Protein AF-A0A3D6DQ71-F1 (afdb_monomer_lite)

Sequence (55 aa):
LRVPNAEIYAIDVSFPALKDKDELAYLNQQPTSFVLPDEAVDRLRAAAGTIIMDS

pLDDT: mean 85.88, std 6.97, range [61.91, 93.5]

Structure (mmCIF, N/CA/C/O backbone):
data_AF-A0A3D6DQ71-F1
#
_entry.id   AF-A0A3D6DQ71-F1
#
loop_
_atom_site.group_PDB
_atom_site.id
_atom_site.type_symbol
_atom_site.label_atom_id
_atom_site.label_alt_id
_atom_site.label_comp_id
_atom_site.label_asym_id
_atom_site.label_entity_id
_atom_site.label_seq_id
_atom_site.pdbx_PDB_ins_code
_atom_site.Cartn_x
_atom_site.Cartn_y
_atom_site.Cartn_z
_atom_site.occupancy
_atom_site.B_iso_or_equiv
_atom_site.auth_seq_id
_atom_site.auth_comp_id
_atom_site.auth_asym_id
_atom_site.auth_atom_id
_atom_site.pdbx_PDB_model_num
ATOM 1 N N . LEU A 1 1 ? 24.672 -16.756 -22.860 1.00 61.91 1 LEU A N 1
ATOM 2 C CA . LEU A 1 1 ? 24.061 -15.539 -22.279 1.00 61.91 1 LEU A CA 1
ATOM 3 C C . LEU A 1 1 ? 25.082 -14.876 -21.360 1.00 61.91 1 LEU A C 1
ATOM 5 O O . LEU A 1 1 ? 25.630 -15.576 -20.521 1.00 61.91 1 LEU A O 1
ATOM 9 N N . ARG A 1 2 ? 25.360 -13.576 -21.518 1.00 76.94 2 ARG A N 1
ATOM 10 C CA . ARG A 1 2 ? 26.029 -12.780 -20.475 1.00 76.94 2 ARG A CA 1
ATOM 11 C C . ARG A 1 2 ? 24.923 -12.155 -19.631 1.00 76.94 2 ARG A C 1
ATOM 13 O O . ARG A 1 2 ? 24.160 -11.355 -20.160 1.00 76.94 2 ARG A O 1
ATOM 20 N N . VAL A 1 3 ? 24.808 -12.569 -18.377 1.00 79.00 3 VAL A N 1
ATOM 21 C CA . VAL A 1 3 ? 23.863 -11.998 -17.408 1.00 79.00 3 VAL A CA 1
ATOM 22 C C . VAL A 1 3 ? 24.657 -11.105 -16.450 1.00 79.00 3 VAL A C 1
ATOM 24 O O . VAL A 1 3 ? 25.755 -11.510 -16.057 1.00 79.00 3 VAL A O 1
ATOM 27 N N . PRO A 1 4 ? 24.172 -9.900 -16.105 1.00 84.25 4 PRO A N 1
ATOM 28 C CA . PRO A 1 4 ? 24.815 -9.068 -15.093 1.00 84.25 4 PRO A CA 1
ATOM 29 C C . PRO A 1 4 ? 24.804 -9.783 -13.738 1.00 84.25 4 PRO A C 1
ATOM 31 O O . PRO A 1 4 ? 23.825 -10.450 -13.407 1.00 84.25 4 PRO A O 1
ATOM 34 N N . ASN A 1 5 ? 25.865 -9.617 -12.944 1.00 85.12 5 ASN A N 1
ATOM 35 C CA . ASN A 1 5 ? 25.804 -9.970 -11.527 1.00 85.12 5 ASN A CA 1
ATOM 36 C C . ASN A 1 5 ? 24.840 -8.996 -10.841 1.00 85.12 5 ASN A C 1
ATOM 38 O O . ASN A 1 5 ? 25.064 -7.787 -10.885 1.00 85.12 5 ASN A O 1
ATOM 42 N N . ALA A 1 6 ? 23.773 -9.522 -10.246 1.00 89.25 6 ALA A N 1
ATOM 43 C CA . ALA A 1 6 ? 22.787 -8.748 -9.507 1.00 89.25 6 ALA A CA 1
ATOM 44 C C . ALA A 1 6 ? 22.570 -9.386 -8.134 1.00 89.25 6 ALA A C 1
ATOM 46 O O . ALA A 1 6 ? 22.388 -10.599 -8.030 1.00 89.25 6 ALA A O 1
ATOM 47 N N . GLU A 1 7 ? 22.575 -8.560 -7.094 1.00 89.19 7 GLU A N 1
ATOM 48 C CA . GLU A 1 7 ? 22.141 -8.955 -5.757 1.00 89.19 7 GLU A CA 1
ATOM 49 C C . GLU A 1 7 ? 20.649 -8.648 -5.621 1.00 89.19 7 GLU A C 1
ATOM 51 O O . GLU A 1 7 ? 20.200 -7.549 -5.950 1.00 89.19 7 GLU A O 1
ATOM 56 N N . ILE A 1 8 ? 19.872 -9.636 -5.176 1.00 87.75 8 ILE A N 1
ATOM 57 C CA . ILE A 1 8 ? 18.417 -9.528 -5.040 1.00 87.75 8 ILE A CA 1
ATOM 58 C C . ILE A 1 8 ? 18.077 -9.490 -3.555 1.00 87.75 8 ILE A C 1
ATOM 60 O O . ILE A 1 8 ? 18.468 -10.379 -2.800 1.00 87.75 8 ILE A O 1
ATOM 64 N N . TYR A 1 9 ? 17.301 -8.483 -3.164 1.00 86.88 9 TYR A N 1
ATOM 65 C CA . TYR A 1 9 ? 16.805 -8.304 -1.805 1.00 86.88 9 TYR A CA 1
ATOM 66 C C . TYR A 1 9 ? 15.281 -8.394 -1.814 1.00 86.88 9 TYR A C 1
ATOM 68 O O . TYR A 1 9 ? 14.624 -7.748 -2.630 1.00 86.88 9 TYR A O 1
ATOM 76 N N . ALA A 1 10 ? 14.720 -9.201 -0.914 1.00 88.06 10 ALA A N 1
ATOM 77 C CA . ALA A 1 10 ? 13.281 -9.260 -0.701 1.00 88.06 10 ALA A CA 1
ATOM 78 C C . ALA A 1 10 ? 12.876 -8.214 0.343 1.00 88.06 10 ALA A C 1
ATOM 80 O O . ALA A 1 10 ? 13.500 -8.112 1.399 1.00 88.06 10 ALA A O 1
ATOM 81 N N . ILE A 1 11 ? 11.825 -7.456 0.041 1.00 83.12 11 ILE A N 1
ATOM 82 C CA . ILE A 1 11 ? 11.199 -6.512 0.964 1.00 83.12 11 ILE A CA 1
ATOM 83 C C . ILE A 1 11 ? 9.735 -6.924 1.070 1.00 83.12 11 ILE A C 1
ATOM 85 O O . ILE A 1 11 ? 9.058 -7.030 0.048 1.00 83.12 11 ILE A O 1
ATOM 89 N N . ASP A 1 12 ? 9.274 -7.167 2.293 1.00 82.94 12 ASP A N 1
ATOM 90 C CA . ASP A 1 12 ? 7.860 -7.378 2.587 1.00 82.94 12 ASP A CA 1
ATOM 91 C C . ASP A 1 12 ? 7.235 -6.053 3.029 1.00 82.94 12 ASP A C 1
ATOM 93 O O . ASP A 1 12 ? 7.779 -5.361 3.893 1.00 82.94 12 ASP A O 1
ATOM 97 N N . VAL A 1 13 ? 6.116 -5.682 2.411 1.00 81.75 13 VAL A N 1
ATOM 98 C CA . VAL A 1 13 ? 5.401 -4.432 2.688 1.00 81.75 13 VAL A CA 1
ATOM 99 C C . VAL A 1 13 ? 3.951 -4.779 2.989 1.00 81.75 13 VAL A C 1
ATOM 101 O O . VAL A 1 13 ? 3.239 -5.289 2.129 1.00 81.75 13 VAL A O 1
ATOM 104 N N . SER A 1 14 ? 3.513 -4.487 4.213 1.00 84.62 14 SER A N 1
ATOM 105 C CA . SER A 1 14 ? 2.139 -4.704 4.671 1.00 84.62 14 SER A CA 1
ATOM 106 C C . SER A 1 14 ? 1.704 -3.623 5.665 1.00 84.62 14 SER A C 1
ATOM 108 O O . SER A 1 14 ? 2.522 -2.847 6.163 1.00 84.62 14 SER A O 1
ATOM 110 N N . PHE A 1 15 ? 0.401 -3.571 5.964 1.00 86.50 15 PHE A N 1
ATOM 111 C CA . PHE A 1 15 ? -0.217 -2.551 6.825 1.00 86.50 15 PHE A CA 1
ATOM 112 C C . PHE A 1 15 ? -0.914 -3.158 8.061 1.00 86.50 15 PHE A C 1
ATOM 114 O O . PHE A 1 15 ? -2.097 -2.903 8.279 1.00 86.50 15 PHE A O 1
ATOM 121 N N . PRO A 1 16 ? -0.235 -3.969 8.898 1.00 85.50 16 PRO A N 1
ATOM 122 C CA . PRO A 1 16 ? -0.882 -4.744 9.965 1.00 85.50 16 PRO A CA 1
ATOM 123 C C . PRO A 1 16 ? -1.502 -3.890 11.082 1.00 85.50 16 PRO A C 1
ATOM 125 O O . PRO A 1 16 ? -2.366 -4.369 11.810 1.00 85.50 16 PRO A O 1
ATOM 128 N N . ALA A 1 17 ? -1.068 -2.637 11.228 1.00 86.88 17 ALA A N 1
ATOM 129 C CA . ALA A 1 17 ? -1.618 -1.691 12.197 1.00 86.88 17 ALA A CA 1
ATOM 130 C C . ALA A 1 17 ? -2.915 -1.006 11.716 1.00 86.88 17 ALA A C 1
ATOM 132 O O . ALA A 1 17 ? -3.600 -0.360 12.510 1.00 86.88 17 ALA A O 1
ATOM 133 N N . LEU A 1 18 ? -3.278 -1.144 10.434 1.00 90.12 18 LEU A N 1
ATOM 134 C CA . LEU A 1 18 ? -4.504 -0.568 9.893 1.00 90.12 18 LEU A CA 1
ATOM 135 C C . LEU A 1 18 ? -5.716 -1.416 10.301 1.00 90.12 18 LEU A C 1
ATOM 137 O O . LEU A 1 18 ? -5.805 -2.602 9.989 1.00 90.12 18 LEU A O 1
ATOM 141 N N . LYS A 1 19 ? -6.664 -0.797 11.010 1.00 90.06 19 LYS A N 1
ATOM 142 C CA . LYS A 1 19 ? -7.867 -1.474 11.531 1.00 90.06 19 LYS A CA 1
ATOM 143 C C . LYS A 1 19 ? -8.936 -1.704 10.456 1.00 90.06 19 LYS A C 1
ATOM 145 O O . LYS A 1 19 ? -9.732 -2.635 10.581 1.00 90.06 19 LYS A O 1
ATOM 150 N N . ASP A 1 20 ? -8.961 -0.854 9.431 1.00 92.31 20 ASP A N 1
ATOM 151 C CA . ASP A 1 20 ? -9.872 -0.977 8.295 1.00 92.31 20 ASP A CA 1
ATOM 152 C C . ASP A 1 20 ? -9.432 -2.133 7.387 1.00 92.31 20 ASP A C 1
ATOM 154 O O . ASP A 1 20 ? -8.362 -2.102 6.778 1.00 92.31 20 ASP A O 1
ATOM 158 N N . LYS A 1 21 ? -10.265 -3.176 7.323 1.00 92.12 21 LYS A N 1
ATOM 159 C CA . LYS A 1 21 ? -9.963 -4.406 6.586 1.00 92.12 21 LYS A CA 1
ATOM 160 C C . LYS A 1 21 ? -10.104 -4.245 5.076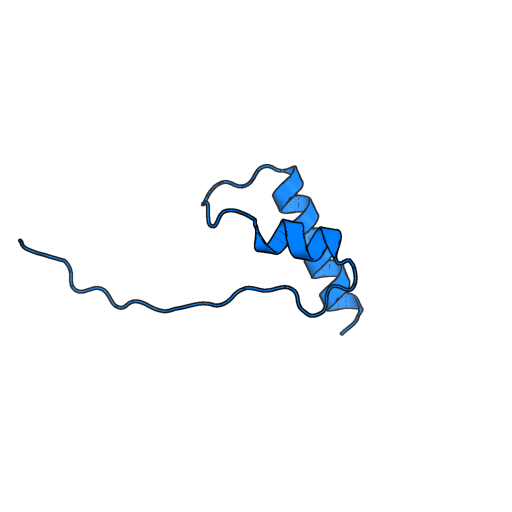 1.00 92.12 21 LYS A C 1
ATOM 162 O O . LYS A 1 21 ? -9.367 -4.912 4.34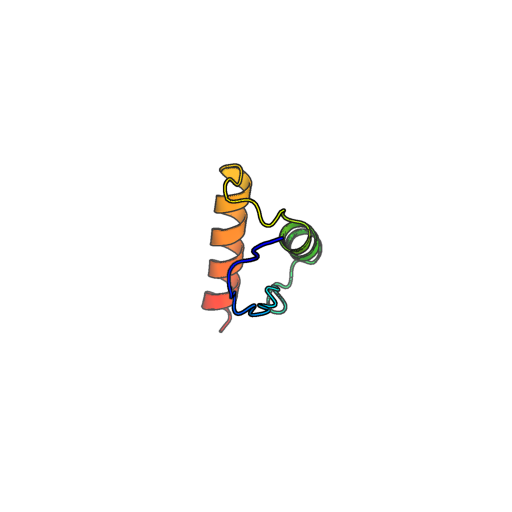9 1.00 92.12 21 LYS A O 1
ATOM 167 N N . ASP A 1 22 ? -11.021 -3.396 4.621 1.00 92.62 22 ASP A N 1
ATOM 168 C CA . ASP A 1 22 ? -11.248 -3.171 3.193 1.00 92.62 22 ASP A CA 1
ATOM 169 C C . ASP A 1 22 ? -10.114 -2.314 2.626 1.00 92.62 22 ASP A C 1
ATOM 171 O O . ASP A 1 22 ? -9.564 -2.621 1.565 1.00 92.62 22 ASP A O 1
ATOM 175 N N . GLU A 1 23 ? -9.678 -1.308 3.387 1.00 90.88 23 GLU A N 1
ATOM 176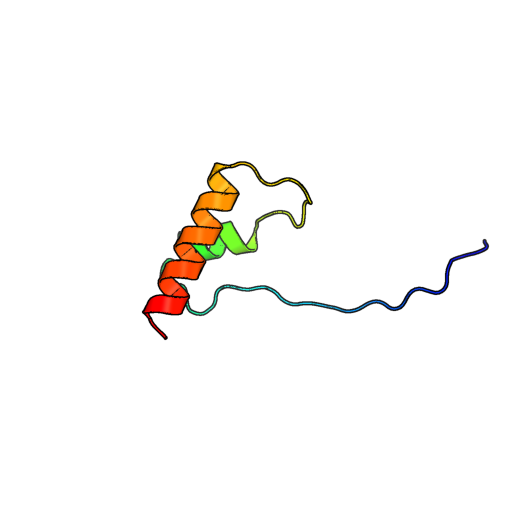 C CA . GLU A 1 23 ? -8.500 -0.509 3.050 1.00 90.88 23 GLU A CA 1
ATOM 177 C C . GLU A 1 23 ? -7.228 -1.366 3.055 1.00 90.88 23 GLU A C 1
ATOM 179 O O . GLU A 1 23 ? -6.446 -1.326 2.107 1.00 90.88 23 GLU A O 1
ATOM 184 N N . LEU A 1 24 ? -7.040 -2.215 4.071 1.00 90.88 24 LEU A N 1
ATOM 185 C CA . LEU A 1 24 ? -5.895 -3.127 4.141 1.00 90.88 24 LEU A CA 1
ATOM 186 C C . LEU A 1 24 ? -5.849 -4.074 2.934 1.00 90.88 24 LEU A C 1
ATOM 188 O O . LEU A 1 24 ? -4.781 -4.283 2.353 1.00 90.88 24 LEU A O 1
ATOM 192 N N . ALA A 1 25 ? -6.992 -4.644 2.542 1.00 91.56 25 ALA A N 1
ATOM 193 C CA . ALA A 1 25 ? -7.081 -5.516 1.375 1.00 91.56 25 ALA A CA 1
ATOM 194 C C . ALA A 1 25 ? -6.743 -4.762 0.081 1.00 91.56 25 ALA A C 1
ATOM 196 O O . ALA A 1 25 ? -5.959 -5.264 -0.725 1.00 91.56 25 ALA A O 1
ATOM 197 N N . TYR A 1 26 ? -7.274 -3.547 -0.085 1.00 91.12 26 TYR A N 1
ATOM 198 C CA . TYR A 1 26 ? -6.965 -2.692 -1.228 1.00 91.12 26 TYR A CA 1
ATOM 199 C C . TYR A 1 26 ? -5.465 -2.382 -1.313 1.00 91.12 26 TYR A C 1
ATOM 201 O O . TYR A 1 26 ? -4.847 -2.603 -2.354 1.00 91.12 26 TYR A O 1
ATOM 209 N N . LEU A 1 27 ? -4.860 -1.928 -0.210 1.00 88.81 27 LEU A N 1
ATOM 210 C CA . LEU A 1 27 ? -3.454 -1.528 -0.174 1.00 88.81 27 LEU A CA 1
ATOM 211 C C . LEU A 1 27 ? -2.506 -2.699 -0.467 1.00 88.81 27 LEU A C 1
ATOM 213 O O . LEU A 1 27 ? -1.533 -2.515 -1.196 1.00 88.81 27 LEU A O 1
ATOM 217 N N . ASN A 1 28 ? -2.815 -3.902 0.027 1.00 88.06 28 ASN A N 1
ATOM 218 C CA . ASN A 1 28 ? -2.022 -5.111 -0.234 1.00 88.06 28 ASN A CA 1
ATOM 219 C C . ASN A 1 28 ? -2.186 -5.664 -1.663 1.00 88.06 28 ASN A C 1
ATOM 221 O O . ASN A 1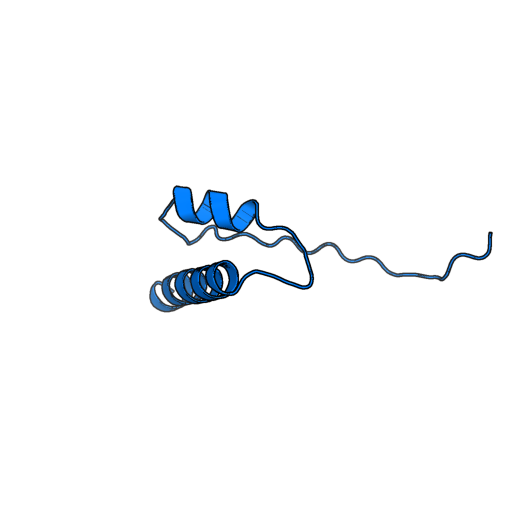 28 ? -1.385 -6.493 -2.091 1.00 88.06 28 ASN A O 1
ATOM 225 N N . GLN A 1 29 ? -3.216 -5.242 -2.402 1.00 88.50 29 GLN A N 1
ATOM 226 C CA . GLN A 1 29 ? -3.423 -5.609 -3.808 1.00 88.50 29 GLN A CA 1
ATOM 227 C C . GLN A 1 29 ? -2.870 -4.573 -4.788 1.00 88.50 29 GLN A C 1
ATOM 229 O O . GLN A 1 29 ? -2.935 -4.784 -6.003 1.00 88.50 29 GLN A O 1
ATOM 234 N N . GLN A 1 30 ? -2.331 -3.456 -4.291 1.00 84.75 30 GLN A N 1
ATOM 235 C CA . GLN A 1 30 ? -1.785 -2.439 -5.172 1.00 84.75 30 GLN A CA 1
ATOM 236 C C . GLN A 1 30 ? -0.596 -2.984 -5.967 1.00 84.75 30 GLN A C 1
ATOM 238 O O . GLN A 1 30 ? 0.259 -3.689 -5.425 1.00 84.75 30 GLN A O 1
ATOM 243 N N . PRO A 1 31 ? -0.515 -2.655 -7.266 1.00 81.75 31 PRO A N 1
ATOM 244 C CA . PRO A 1 31 ? 0.607 -3.080 -8.076 1.00 81.75 31 PRO A CA 1
ATOM 245 C C . PRO A 1 31 ? 1.892 -2.437 -7.553 1.00 81.75 31 PRO A C 1
ATOM 247 O O . PRO A 1 31 ? 1.925 -1.242 -7.256 1.00 81.75 31 PRO A O 1
ATOM 250 N N . THR A 1 32 ? 2.991 -3.192 -7.552 1.00 74.38 32 THR A N 1
ATOM 251 C CA . THR A 1 32 ? 4.349 -2.653 -7.380 1.00 74.38 32 THR A CA 1
ATOM 252 C C . THR A 1 32 ? 4.800 -1.947 -8.668 1.00 74.38 32 THR A C 1
ATOM 254 O O . THR A 1 32 ? 5.783 -2.331 -9.304 1.00 74.38 32 THR A O 1
ATOM 257 N N . SER A 1 33 ? 4.008 -0.971 -9.114 1.00 74.06 33 SER A N 1
ATOM 258 C CA . SER A 1 33 ? 4.237 -0.143 -10.298 1.00 74.06 33 SER A CA 1
ATOM 259 C C . SER A 1 33 ? 4.928 1.158 -9.896 1.00 74.06 33 SER A C 1
ATOM 261 O O . SER A 1 33 ? 4.647 1.718 -8.840 1.00 74.06 33 SER A O 1
ATOM 263 N N . PHE A 1 34 ? 5.788 1.686 -10.770 1.00 66.88 34 PHE A N 1
ATOM 264 C CA . PHE A 1 34 ? 6.404 3.007 -10.588 1.00 66.88 34 PHE A CA 1
ATOM 265 C C . PHE A 1 34 ? 5.423 4.174 -10.781 1.00 66.88 34 PHE A C 1
ATOM 267 O O . PHE A 1 34 ? 5.770 5.315 -10.489 1.00 66.88 34 PHE A O 1
ATOM 274 N N . VAL A 1 35 ? 4.212 3.901 -11.277 1.00 79.31 35 VAL A N 1
ATOM 275 C CA . VAL A 1 35 ? 3.153 4.898 -11.455 1.00 79.31 35 VAL A CA 1
ATOM 276 C C . VAL A 1 35 ? 1.883 4.377 -10.794 1.00 79.31 35 VAL A C 1
ATOM 278 O O . VAL A 1 35 ? 1.299 3.393 -11.256 1.00 79.31 35 VAL A O 1
ATOM 281 N N . LEU A 1 36 ? 1.483 5.039 -9.711 1.00 82.88 36 LEU A N 1
ATOM 282 C CA . LEU A 1 36 ? 0.192 4.867 -9.054 1.00 82.88 36 LEU A CA 1
ATOM 283 C C . LEU A 1 36 ? -0.735 6.022 -9.467 1.00 82.88 36 LEU A C 1
ATOM 285 O O . LEU A 1 36 ? -0.247 7.142 -9.629 1.00 82.88 36 LEU A O 1
ATOM 289 N N . PRO A 1 37 ? -2.048 5.782 -9.627 1.00 88.62 37 PRO A N 1
ATOM 290 C CA . PRO A 1 37 ? -3.026 6.861 -9.752 1.00 88.62 37 PRO A CA 1
ATOM 291 C C . PRO A 1 37 ? -3.005 7.784 -8.526 1.00 88.62 37 PRO A C 1
ATOM 293 O O . PRO A 1 37 ? -2.757 7.314 -7.417 1.00 88.62 37 PRO A O 1
ATOM 296 N N . ASP A 1 38 ? -3.337 9.064 -8.697 1.00 91.31 38 ASP A N 1
ATOM 297 C CA . ASP A 1 38 ? -3.313 10.052 -7.604 1.00 91.31 38 ASP A CA 1
ATOM 298 C C . ASP A 1 38 ? -4.127 9.598 -6.375 1.00 91.31 38 ASP A C 1
ATOM 300 O O . ASP A 1 38 ? -3.642 9.670 -5.247 1.00 91.31 38 ASP A O 1
ATOM 304 N N . GLU A 1 39 ? -5.310 9.012 -6.591 1.00 90.94 39 GLU A N 1
ATOM 305 C CA . GLU A 1 39 ? -6.162 8.459 -5.525 1.00 90.94 39 GLU A CA 1
ATOM 306 C C . GLU A 1 39 ? -5.450 7.375 -4.698 1.00 90.94 39 GLU A C 1
ATOM 308 O O . GLU A 1 39 ? -5.531 7.356 -3.469 1.00 90.94 39 GLU A O 1
ATOM 313 N N . ALA A 1 40 ? -4.721 6.476 -5.361 1.00 89.56 40 ALA A N 1
ATOM 314 C CA . ALA A 1 40 ? -3.950 5.429 -4.699 1.00 89.56 40 ALA A CA 1
ATOM 315 C C . ALA A 1 40 ? -2.838 6.019 -3.820 1.00 89.56 40 ALA A C 1
ATOM 317 O O . ALA A 1 40 ? -2.579 5.522 -2.720 1.00 89.56 40 ALA A O 1
ATOM 318 N N . VAL A 1 41 ? -2.210 7.107 -4.275 1.00 89.81 41 VAL A N 1
ATOM 319 C CA . VAL A 1 41 ? -1.185 7.818 -3.503 1.00 89.81 41 VAL A CA 1
ATOM 320 C C . VAL A 1 41 ? -1.795 8.486 -2.269 1.00 89.81 41 VAL A C 1
ATOM 322 O O . VAL A 1 41 ? -1.223 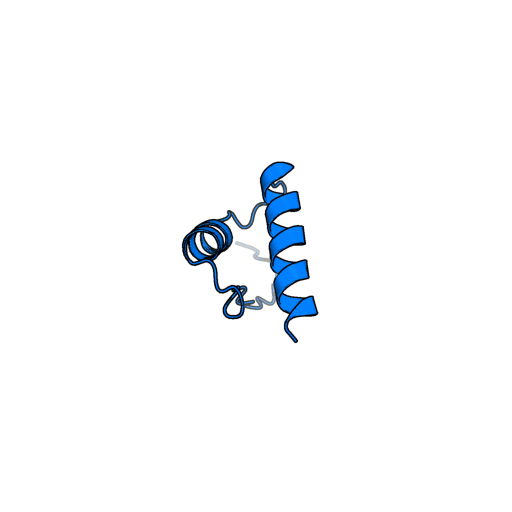8.405 -1.180 1.00 89.81 41 VAL A O 1
ATOM 325 N N . ASP A 1 42 ? -2.956 9.119 -2.404 1.00 93.50 42 ASP A N 1
ATOM 326 C CA . ASP A 1 42 ? -3.617 9.789 -1.282 1.00 93.50 42 ASP A CA 1
ATOM 327 C C . ASP A 1 42 ? -4.095 8.798 -0.218 1.00 93.50 42 ASP A C 1
ATOM 329 O O . ASP A 1 42 ? -3.877 9.022 0.976 1.00 93.50 42 ASP A O 1
ATOM 333 N N . ARG A 1 43 ? -4.639 7.652 -0.638 1.00 92.25 43 ARG A N 1
ATOM 334 C CA . ARG A 1 43 ? -5.015 6.556 0.268 1.00 92.25 43 ARG A CA 1
ATOM 335 C C . ARG A 1 43 ? -3.819 6.002 1.042 1.00 92.25 43 ARG A C 1
ATOM 337 O O . ARG A 1 43 ? -3.896 5.845 2.260 1.00 92.25 43 ARG A O 1
ATOM 344 N N . LEU A 1 44 ? -2.675 5.815 0.376 1.00 90.81 44 LEU A N 1
ATOM 345 C CA . LEU A 1 44 ? -1.424 5.419 1.037 1.00 90.81 44 LEU A CA 1
ATOM 346 C C . LEU A 1 44 ? -0.978 6.432 2.100 1.00 90.81 44 LEU A C 1
ATOM 348 O O . LEU A 1 44 ? -0.611 6.039 3.210 1.00 90.81 44 LEU A O 1
ATOM 352 N N . ARG A 1 45 ? -1.025 7.735 1.789 1.00 91.88 45 ARG A N 1
ATOM 353 C CA . ARG A 1 45 ? -0.670 8.795 2.751 1.00 91.88 45 ARG A CA 1
ATOM 354 C C . ARG A 1 45 ? -1.603 8.800 3.956 1.00 91.88 45 ARG A C 1
ATOM 356 O O . ARG A 1 45 ? -1.125 8.928 5.082 1.00 91.88 45 ARG A O 1
ATOM 363 N N . ALA A 1 46 ? -2.906 8.651 3.728 1.00 93.06 46 ALA A N 1
ATOM 364 C CA . ALA A 1 46 ? -3.899 8.621 4.795 1.00 93.06 46 ALA A CA 1
ATOM 365 C C . ALA A 1 46 ? -3.677 7.425 5.735 1.00 93.06 46 ALA A C 1
ATOM 367 O O . ALA A 1 46 ? -3.556 7.619 6.944 1.00 93.06 46 ALA A O 1
ATOM 368 N N . ALA A 1 47 ? -3.529 6.216 5.182 1.00 90.25 47 ALA A N 1
ATOM 369 C CA . ALA A 1 47 ? -3.287 5.005 5.964 1.00 90.25 47 ALA A CA 1
ATOM 370 C C . ALA A 1 47 ? -1.989 5.090 6.784 1.00 90.25 47 ALA A C 1
ATOM 372 O O . ALA A 1 47 ? -1.980 4.760 7.972 1.00 90.25 47 ALA A O 1
ATOM 373 N N . ALA A 1 48 ? -0.903 5.594 6.186 1.00 88.38 48 ALA A N 1
ATOM 374 C CA . ALA A 1 48 ? 0.348 5.832 6.903 1.00 88.38 48 ALA A CA 1
ATOM 375 C C . ALA A 1 48 ? 0.172 6.850 8.044 1.00 88.38 48 ALA A C 1
ATOM 377 O O . ALA A 1 48 ? 0.672 6.631 9.147 1.00 88.38 48 ALA A O 1
ATOM 378 N N . GLY A 1 49 ? -0.578 7.930 7.803 1.00 89.12 49 GLY A N 1
ATOM 379 C CA . GLY A 1 49 ? -0.911 8.926 8.820 1.00 89.12 49 GLY A CA 1
ATOM 380 C C . GLY A 1 49 ? -1.648 8.323 10.017 1.00 89.12 49 GLY A C 1
ATOM 381 O O . GLY A 1 49 ? -1.260 8.573 11.156 1.00 89.12 49 GLY A O 1
ATOM 382 N N . THR A 1 50 ? -2.650 7.474 9.770 1.00 88.19 50 THR A N 1
ATOM 383 C CA . THR A 1 50 ? -3.376 6.755 10.830 1.00 88.19 50 THR A CA 1
ATOM 384 C C . THR A 1 50 ? -2.444 5.884 11.667 1.00 88.19 50 THR A C 1
ATOM 386 O O . THR A 1 50 ? -2.480 5.961 12.891 1.00 88.19 50 THR A O 1
ATOM 389 N N . ILE A 1 51 ? -1.584 5.090 11.024 1.00 87.62 51 ILE A N 1
ATOM 390 C CA . ILE A 1 51 ? -0.664 4.182 11.726 1.00 87.62 51 ILE A CA 1
ATOM 391 C C . ILE A 1 51 ? 0.317 4.965 12.611 1.00 87.62 51 ILE A C 1
ATOM 393 O O . ILE A 1 51 ? 0.547 4.579 13.754 1.00 87.62 51 ILE A O 1
ATOM 397 N N . ILE A 1 52 ? 0.867 6.077 12.110 1.00 88.00 52 ILE A N 1
ATOM 398 C CA . ILE A 1 52 ? 1.810 6.919 12.863 1.00 88.00 52 ILE A CA 1
ATOM 399 C C . ILE A 1 52 ? 1.134 7.588 14.067 1.00 88.00 52 ILE A C 1
ATOM 401 O O . ILE A 1 52 ? 1.754 7.699 15.119 1.00 88.00 52 ILE A O 1
ATOM 405 N N . MET A 1 53 ? -0.114 8.045 13.928 1.00 86.25 53 MET A N 1
ATOM 406 C CA . MET A 1 53 ? -0.846 8.702 15.021 1.00 86.25 53 MET A CA 1
ATOM 407 C C . MET A 1 53 ? -1.284 7.738 16.131 1.00 86.25 53 MET A C 1
ATOM 409 O O . MET A 1 53 ? -1.403 8.162 17.277 1.00 86.25 53 MET A O 1
ATOM 413 N N . ASP A 1 54 ? -1.520 6.468 15.796 1.00 80.19 54 ASP A N 1
ATOM 414 C CA . ASP A 1 54 ? -1.902 5.410 16.743 1.00 80.19 54 ASP A CA 1
ATOM 415 C C . ASP A 1 54 ? -0.684 4.734 17.429 1.00 80.19 54 ASP A C 1
ATOM 417 O O . ASP A 1 54 ? -0.880 3.786 18.196 1.00 80.19 54 ASP A O 1
ATOM 421 N N . SER A 1 55 ? 0.553 5.181 17.148 1.00 63.03 55 SER A N 1
ATOM 422 C CA . SER A 1 55 ? 1.822 4.601 17.645 1.00 63.03 55 SER A CA 1
ATOM 423 C C . SER A 1 55 ? 2.338 5.201 18.955 1.00 63.03 55 SER A C 1
ATOM 425 O O . SER A 1 55 ? 2.150 6.416 19.185 1.00 63.03 55 SER A O 1
#

Secondary structure (DSSP, 8-stat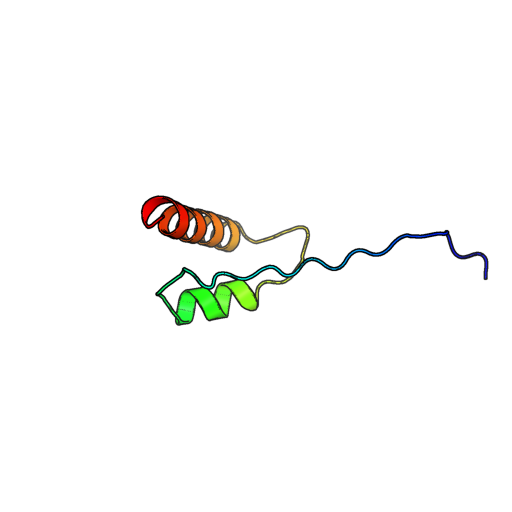e):
---------------TT---HHHHHHHHTS---S---HHHHHHHHHHHHHHHHT-

Foldseek 3Di:
DDDDDDDDDDDDDAQVQQPDPVLRVVLVPDDPDPDDPPVNVVSVVVSVVVSVVVD

Radius of gyration: 15.3 Å; chains: 1; bounding box: 37×26×40 Å